Protein AF-A0A8C3QQU2-F1 (afdb_monomer_lite)

Organism: NCBI:txid181631

pLDDT: mean 79.35, std 13.84, range [41.38, 92.75]

InterPro domains:
  IPR006721 ATP synthase, F1 complex, epsilon subunit, mitochondrial [PF04627] (12-58)
  IPR006721 ATP synthase, F1 complex, epsilon subunit, mitochondrial [PTHR12448] (9-59)
  IPR006721 ATP synthase, F1 complex, epsilon subunit, mitochondrial [cd12153] (13-56)
  IPR036742 ATP synthase, F1 complex, epsilon subunit superfamily, mitochondrial [G3DSA:1.10.1620.20] (11-60)
  IPR036742 ATP synthase, F1 complex, epsilon subunit superfamily, mitochondrial [SSF48690] (11-56)

Radius of gyration: 19.3 Å; chains: 1; bounding box: 58×19×45 Å

Foldseek 3Di:
DDDDPPCPDPPP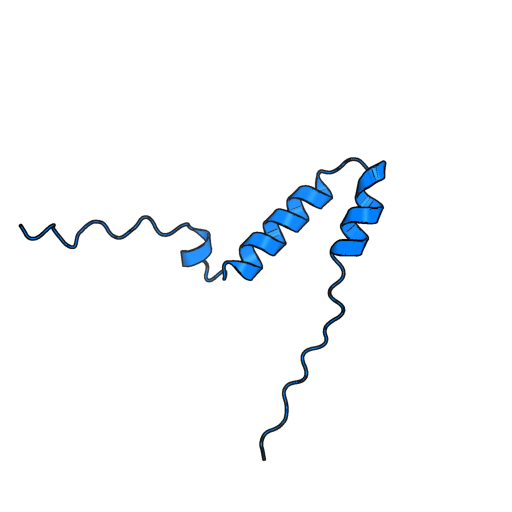VVVVVVDDPVNVVLVVLVVVLVPDDPVCNVVSVVVNDDPDDDDDDDDD

Structure (mmCIF, N/CA/C/O backbone):
data_AF-A0A8C3QQU2-F1
#
_entry.id   AF-A0A8C3QQU2-F1
#
loop_
_atom_site.group_PDB
_atom_site.id
_atom_site.type_symbol
_atom_site.label_atom_id
_atom_site.label_alt_id
_atom_site.label_comp_id
_atom_site.label_asym_id
_atom_site.label_entity_id
_atom_site.label_seq_id
_atom_site.pdbx_PDB_ins_code
_atom_site.Cartn_x
_atom_site.Cartn_y
_atom_site.Cartn_z
_atom_site.occupancy
_atom_site.B_iso_or_equiv
_atom_site.auth_seq_id
_atom_site.auth_comp_id
_atom_site.auth_asym_id
_atom_site.auth_atom_id
_atom_site.pdbx_PDB_model_num
ATOM 1 N N . LEU A 1 1 ? 42.695 7.872 2.257 1.00 41.38 1 LEU A N 1
ATOM 2 C CA . LEU A 1 1 ? 41.349 7.867 2.875 1.00 41.38 1 LEU A CA 1
ATOM 3 C C . LEU A 1 1 ? 40.412 7.053 1.984 1.00 41.38 1 LEU A C 1
ATOM 5 O O . LEU A 1 1 ? 39.724 7.600 1.135 1.00 41.38 1 LEU A O 1
ATOM 9 N N . THR A 1 2 ? 40.450 5.730 2.118 1.00 45.66 2 THR A N 1
ATOM 10 C CA . THR A 1 2 ? 39.656 4.791 1.311 1.00 45.66 2 THR A CA 1
ATOM 11 C C . THR A 1 2 ? 38.769 4.029 2.287 1.00 45.66 2 THR A C 1
ATOM 13 O O . THR A 1 2 ? 39.242 3.143 2.990 1.00 45.66 2 THR A O 1
ATOM 16 N N . LEU A 1 3 ? 37.508 4.450 2.409 1.00 56.75 3 LEU A N 1
ATOM 17 C CA . LEU A 1 3 ? 36.517 3.784 3.260 1.00 56.75 3 LEU A CA 1
ATOM 18 C C . LEU A 1 3 ? 36.335 2.320 2.812 1.00 56.75 3 LEU A C 1
ATOM 20 O O . LEU A 1 3 ? 36.340 2.054 1.604 1.00 56.75 3 LEU A 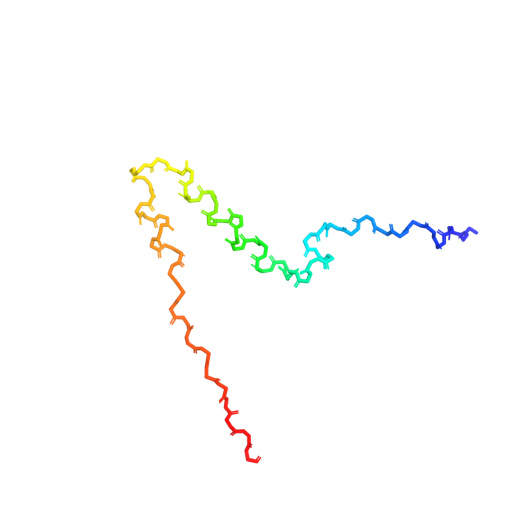O 1
ATOM 24 N N . PRO A 1 4 ? 36.170 1.366 3.748 1.00 52.34 4 PRO A N 1
ATOM 25 C CA . PRO A 1 4 ? 35.998 -0.034 3.402 1.00 52.34 4 PRO A CA 1
ATOM 26 C C . PRO A 1 4 ? 34.675 -0.209 2.648 1.00 52.34 4 PRO A C 1
ATOM 28 O O . PRO A 1 4 ? 33.598 0.118 3.150 1.00 52.34 4 PRO A O 1
ATOM 31 N N . ARG A 1 5 ? 34.757 -0.751 1.427 1.00 59.06 5 ARG A N 1
ATOM 32 C CA . ARG A 1 5 ? 33.621 -1.316 0.685 1.00 59.06 5 ARG A CA 1
ATOM 33 C C . ARG A 1 5 ? 33.100 -2.534 1.458 1.00 59.06 5 ARG A C 1
ATOM 35 O O . ARG A 1 5 ? 33.468 -3.656 1.142 1.00 59.06 5 ARG A O 1
ATOM 42 N N . GLY A 1 6 ? 32.332 -2.314 2.521 1.00 55.00 6 GLY A N 1
ATOM 43 C CA . GLY A 1 6 ? 31.960 -3.397 3.438 1.00 55.00 6 GLY A CA 1
ATOM 44 C C . GLY A 1 6 ? 30.664 -3.209 4.217 1.00 55.00 6 GLY A C 1
ATOM 45 O O . GLY A 1 6 ? 30.267 -4.119 4.931 1.00 55.00 6 GLY A O 1
ATOM 46 N N . ALA A 1 7 ? 29.961 -2.088 4.063 1.00 52.22 7 ALA A N 1
ATOM 47 C CA . ALA A 1 7 ? 28.580 -1.990 4.514 1.00 52.22 7 ALA A CA 1
ATOM 48 C C . ALA A 1 7 ? 27.695 -2.313 3.311 1.00 52.22 7 ALA A C 1
ATOM 50 O O . ALA A 1 7 ? 27.341 -1.418 2.544 1.00 52.22 7 ALA A O 1
ATOM 51 N N . ALA A 1 8 ? 27.397 -3.599 3.095 1.00 54.75 8 ALA A N 1
ATOM 52 C CA . ALA A 1 8 ? 26.283 -3.979 2.236 1.00 54.75 8 ALA A CA 1
ATOM 53 C C . ALA A 1 8 ? 25.077 -3.182 2.741 1.00 54.75 8 ALA A C 1
ATOM 55 O O . ALA A 1 8 ? 24.618 -3.402 3.861 1.00 54.75 8 ALA A O 1
ATOM 56 N N . ALA A 1 9 ? 24.683 -2.161 1.974 1.00 58.44 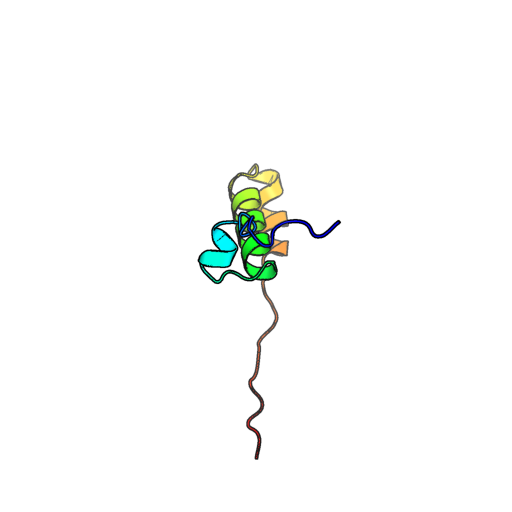9 ALA A N 1
ATOM 57 C CA . ALA A 1 9 ? 23.614 -1.250 2.340 1.00 58.44 9 ALA A CA 1
ATOM 58 C C . ALA A 1 9 ? 22.442 -2.094 2.835 1.00 58.44 9 ALA A C 1
ATOM 60 O O . ALA A 1 9 ? 22.102 -3.085 2.191 1.00 58.44 9 ALA A O 1
ATOM 61 N N . MET A 1 10 ? 21.872 -1.754 3.989 1.00 58.78 10 MET A N 1
ATOM 62 C CA . MET A 1 10 ? 20.682 -2.417 4.507 1.00 58.78 10 MET A CA 1
ATOM 63 C C . MET A 1 10 ? 19.553 -2.184 3.491 1.00 58.78 10 MET A C 1
ATOM 65 O O . MET A 1 10 ? 18.844 -1.180 3.528 1.00 58.78 10 MET A O 1
ATOM 69 N N . VAL A 1 11 ? 19.472 -3.059 2.488 1.00 65.94 11 VAL A N 1
ATOM 70 C CA . VAL A 1 11 ? 18.514 -2.961 1.397 1.00 65.94 11 VAL A CA 1
ATOM 71 C C . VAL A 1 11 ? 17.162 -3.247 2.020 1.00 65.94 11 VAL A C 1
ATOM 73 O O . VAL A 1 11 ? 16.952 -4.322 2.578 1.00 65.94 11 VAL A O 1
ATOM 76 N N . ALA A 1 12 ? 16.256 -2.275 1.944 1.00 77.88 12 ALA A N 1
ATOM 77 C CA . ALA A 1 12 ? 14.916 -2.430 2.483 1.00 77.88 12 ALA A CA 1
ATOM 78 C C . ALA A 1 12 ? 14.284 -3.730 1.957 1.00 77.88 12 ALA A C 1
ATOM 80 O O . ALA A 1 12 ? 14.349 -4.007 0.761 1.00 77.88 12 ALA A O 1
ATOM 81 N N . TYR A 1 13 ? 13.677 -4.523 2.841 1.00 83.75 13 TYR A N 1
ATOM 82 C CA . TYR A 1 13 ? 13.208 -5.885 2.546 1.00 83.75 13 TYR A CA 1
ATOM 83 C C . TYR A 1 13 ? 12.368 -5.996 1.258 1.00 83.75 13 TYR A C 1
ATOM 85 O O . TYR A 1 13 ? 12.531 -6.919 0.466 1.00 83.75 13 TYR A O 1
ATOM 93 N N . TRP A 1 14 ? 11.535 -4.997 0.965 1.00 84.38 14 TRP A N 1
ATOM 94 C CA . TRP A 1 14 ? 10.718 -4.963 -0.251 1.00 84.38 14 TRP A CA 1
ATOM 95 C C . TRP A 1 14 ? 11.540 -4.888 -1.553 1.00 84.38 14 TRP A C 1
ATOM 97 O O . TRP A 1 14 ? 11.101 -5.398 -2.581 1.00 84.38 14 TRP A O 1
ATOM 107 N N . ARG A 1 15 ? 12.748 -4.308 -1.523 1.00 87.62 15 ARG A N 1
ATOM 108 C CA . ARG A 1 15 ? 13.688 -4.325 -2.659 1.00 87.62 15 ARG A CA 1
ATOM 109 C C . ARG A 1 15 ? 14.280 -5.712 -2.877 1.00 87.62 15 ARG A C 1
ATOM 111 O O . ARG A 1 15 ? 14.455 -6.103 -4.025 1.00 87.62 15 ARG A O 1
ATOM 118 N N . GLN A 1 16 ? 14.545 -6.456 -1.801 1.00 83.88 1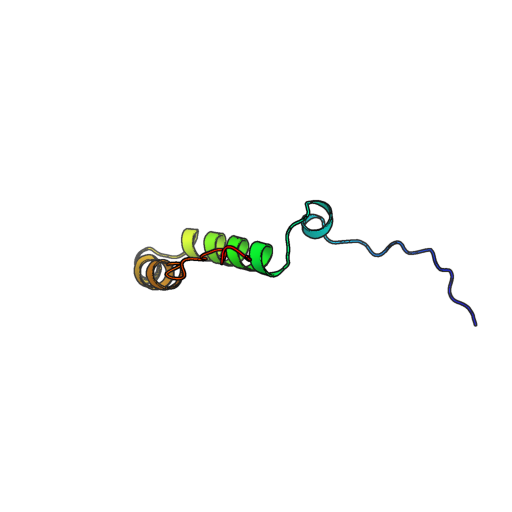6 GLN A N 1
ATOM 119 C CA . GLN A 1 16 ? 14.981 -7.855 -1.890 1.00 83.88 16 GLN A CA 1
ATOM 120 C C . GLN A 1 16 ? 13.859 -8.745 -2.443 1.00 83.88 16 GLN A C 1
ATOM 122 O O . GLN A 1 16 ? 14.115 -9.627 -3.253 1.00 83.88 16 GLN A O 1
ATOM 127 N N . ALA A 1 17 ? 12.604 -8.447 -2.091 1.00 86.44 17 ALA A N 1
ATOM 128 C CA . ALA A 1 17 ? 11.413 -9.115 -2.619 1.00 86.44 17 ALA A CA 1
ATOM 129 C C . ALA A 1 17 ? 11.063 -8.738 -4.079 1.00 86.44 17 ALA A C 1
ATOM 131 O O . ALA A 1 17 ? 10.022 -9.148 -4.592 1.00 86.44 17 ALA A O 1
ATOM 132 N N . GLY A 1 18 ? 11.890 -7.933 -4.758 1.00 88.62 18 GLY A N 1
ATOM 133 C CA . GLY A 1 18 ? 11.677 -7.546 -6.156 1.00 88.62 18 GLY A CA 1
ATOM 134 C C . GLY A 1 18 ? 10.552 -6.529 -6.379 1.00 88.62 18 GLY A C 1
ATOM 135 O O . GLY A 1 18 ? 10.110 -6.340 -7.517 1.00 88.62 18 GLY A O 1
ATOM 136 N N . LEU A 1 19 ? 10.067 -5.848 -5.332 1.00 89.31 19 LEU A N 1
ATOM 137 C CA . LEU A 1 19 ? 9.109 -4.759 -5.508 1.00 89.31 19 LEU A CA 1
ATOM 138 C C . LEU A 1 19 ? 9.830 -3.506 -6.013 1.00 89.31 19 LEU A C 1
ATOM 140 O O . LEU A 1 19 ? 10.795 -3.018 -5.418 1.00 89.31 19 LEU A O 1
ATOM 144 N N . SER A 1 20 ? 9.303 -2.929 -7.093 1.00 91.75 20 SER A N 1
ATOM 145 C CA . SER A 1 20 ? 9.653 -1.566 -7.477 1.00 91.75 20 SER A CA 1
ATOM 146 C C . SER A 1 20 ? 9.051 -0.578 -6.479 1.00 91.75 20 SER A C 1
ATOM 148 O O . SER A 1 20 ? 8.011 -0.836 -5.870 1.00 91.75 20 SER A O 1
ATOM 150 N N . TYR A 1 21 ? 9.681 0.589 -6.339 1.00 89.50 21 TYR A N 1
ATOM 151 C CA . TYR A 1 21 ? 9.168 1.655 -5.474 1.00 89.50 21 TYR A CA 1
ATOM 152 C C . TYR A 1 21 ? 7.728 2.047 -5.828 1.00 89.50 21 TYR A C 1
ATOM 154 O O . TYR A 1 21 ? 6.924 2.274 -4.933 1.00 89.50 21 TYR A O 1
ATOM 162 N N . ILE A 1 22 ? 7.392 2.043 -7.123 1.00 91.44 22 ILE A N 1
ATOM 163 C CA . ILE A 1 22 ? 6.042 2.335 -7.619 1.00 91.44 22 ILE A CA 1
ATOM 164 C C . ILE A 1 22 ? 5.025 1.336 -7.063 1.00 91.44 22 ILE A C 1
ATOM 166 O O . ILE A 1 22 ? 3.967 1.731 -6.588 1.00 91.44 22 ILE A O 1
ATOM 170 N N . ARG A 1 23 ? 5.349 0.038 -7.077 1.00 90.38 23 ARG A N 1
ATOM 171 C CA . ARG A 1 23 ? 4.455 -0.986 -6.529 1.00 90.38 23 ARG A CA 1
ATOM 172 C C . ARG A 1 23 ? 4.367 -0.891 -5.006 1.00 90.38 23 ARG A C 1
ATOM 174 O O . ARG A 1 23 ? 3.284 -1.029 -4.451 1.00 90.38 23 ARG A O 1
ATOM 181 N N . TYR A 1 24 ? 5.490 -0.632 -4.338 1.00 91.44 24 TYR A N 1
ATOM 182 C CA . TYR A 1 24 ? 5.520 -0.456 -2.887 1.00 91.44 24 TYR A CA 1
ATOM 183 C C . TYR A 1 24 ? 4.627 0.711 -2.435 1.00 91.44 24 TYR A C 1
ATOM 185 O O . TYR A 1 24 ? 3.766 0.530 -1.576 1.00 91.44 24 TYR A O 1
ATOM 193 N N . SER A 1 25 ? 4.766 1.888 -3.056 1.00 91.19 25 SER A N 1
ATOM 194 C CA . SER A 1 25 ? 3.967 3.066 -2.702 1.00 91.19 25 SER A CA 1
ATOM 195 C C . SER A 1 25 ? 2.475 2.867 -2.980 1.00 91.19 25 SER A C 1
ATOM 197 O O . SER A 1 25 ? 1.646 3.290 -2.174 1.00 91.19 25 SER A O 1
ATOM 199 N N . GLN A 1 26 ? 2.121 2.164 -4.062 1.00 91.25 26 GLN A N 1
ATOM 200 C CA . GLN A 1 26 ? 0.736 1.789 -4.361 1.00 91.25 26 GLN A CA 1
ATOM 201 C C . GLN A 1 26 ? 0.120 0.923 -3.252 1.00 91.25 26 GLN A C 1
ATOM 203 O O . GLN A 1 26 ? -0.984 1.226 -2.799 1.00 91.25 26 GLN A O 1
ATOM 208 N N . ILE A 1 27 ? 0.840 -0.096 -2.768 1.00 92.19 27 ILE A N 1
ATOM 209 C CA . ILE A 1 27 ? 0.375 -0.984 -1.687 1.00 92.19 27 ILE A CA 1
ATOM 210 C C . ILE A 1 27 ? 0.170 -0.200 -0.385 1.00 92.19 27 ILE A C 1
ATOM 212 O O . ILE A 1 27 ? -0.872 -0.331 0.258 1.00 92.19 27 ILE A O 1
ATOM 216 N N . CYS A 1 28 ? 1.120 0.663 -0.011 1.00 92.38 28 CYS A N 1
ATOM 217 C CA . CYS A 1 28 ? 0.972 1.513 1.173 1.00 92.38 28 CYS A CA 1
ATOM 218 C C . CYS A 1 28 ? -0.265 2.413 1.061 1.00 92.38 28 CYS A C 1
ATOM 220 O O . CYS A 1 28 ? -1.049 2.523 2.002 1.00 92.38 28 CYS A O 1
ATOM 222 N N . ALA A 1 29 ? -0.481 3.013 -0.110 1.00 91.38 29 ALA A N 1
ATOM 223 C CA . ALA A 1 29 ? -1.642 3.853 -0.346 1.00 91.38 29 ALA A CA 1
ATOM 224 C C . ALA A 1 29 ? -2.959 3.052 -0.289 1.00 91.38 29 ALA A C 1
ATOM 226 O O . ALA A 1 29 ? -3.983 3.600 0.111 1.00 91.38 29 ALA A O 1
ATOM 227 N N . GLN A 1 30 ? -2.975 1.773 -0.672 1.00 90.94 30 GLN A N 1
ATOM 228 C CA . GLN A 1 30 ? -4.149 0.906 -0.500 1.00 90.94 30 GLN A CA 1
ATOM 229 C C . GLN A 1 30 ? -4.427 0.612 0.979 1.00 90.94 30 GLN A C 1
ATOM 231 O O . GLN A 1 30 ? -5.566 0.766 1.421 1.00 90.94 30 GLN A O 1
ATOM 236 N N . ALA A 1 31 ? -3.397 0.261 1.753 1.00 92.75 31 ALA A N 1
ATOM 237 C CA . ALA A 1 31 ? -3.531 -0.002 3.186 1.00 92.75 31 ALA A CA 1
ATOM 238 C C . ALA A 1 31 ? -4.080 1.219 3.948 1.00 92.75 31 ALA A C 1
ATOM 240 O O . ALA A 1 31 ? -5.001 1.087 4.753 1.00 92.75 31 ALA A O 1
ATOM 241 N N . VAL A 1 32 ? -3.583 2.421 3.63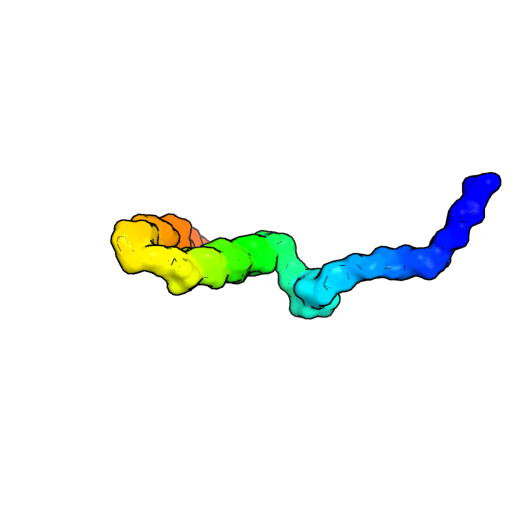3 1.00 91.88 32 VAL A N 1
ATOM 242 C CA . VAL A 1 32 ? -4.058 3.678 4.239 1.00 91.88 32 VAL A CA 1
ATOM 243 C C . VAL A 1 32 ? -5.532 3.941 3.917 1.00 91.88 32 VAL A C 1
ATOM 245 O O . VAL A 1 32 ? -6.296 4.318 4.802 1.00 91.88 32 VAL A O 1
ATOM 248 N N . ARG A 1 33 ? -5.966 3.695 2.675 1.00 90.19 33 ARG A N 1
ATOM 249 C CA . ARG A 1 33 ? -7.378 3.850 2.285 1.00 90.19 33 ARG A CA 1
ATOM 250 C C . ARG A 1 33 ? -8.290 2.848 2.987 1.00 90.19 33 ARG A C 1
ATOM 252 O O . ARG A 1 33 ? -9.393 3.209 3.388 1.00 90.19 33 ARG A O 1
ATOM 259 N N . ALA A 1 34 ? -7.831 1.608 3.158 1.00 88.38 34 ALA A N 1
ATOM 260 C CA . ALA A 1 34 ? -8.590 0.569 3.848 1.00 88.38 34 ALA A CA 1
ATOM 261 C C . ALA A 1 34 ? -8.818 0.899 5.333 1.00 88.38 34 ALA A C 1
ATOM 263 O O . ALA A 1 34 ? -9.880 0.581 5.866 1.00 88.38 34 ALA A O 1
ATOM 264 N N . ALA A 1 35 ? -7.854 1.569 5.968 1.00 91.06 35 ALA A N 1
ATOM 265 C CA . ALA A 1 35 ? -7.924 1.992 7.365 1.00 91.06 35 ALA A CA 1
ATOM 266 C C . ALA A 1 35 ? -8.698 3.309 7.589 1.00 91.06 35 ALA A C 1
ATOM 268 O O . ALA A 1 35 ? -8.839 3.753 8.730 1.00 91.06 35 ALA A O 1
ATOM 269 N N . MET A 1 36 ? -9.188 3.965 6.531 1.00 87.81 36 MET A N 1
ATOM 270 C CA . MET A 1 36 ? -9.838 5.270 6.642 1.00 87.81 36 MET A CA 1
ATOM 271 C C . MET A 1 36 ? -11.322 5.163 7.026 1.00 87.81 36 MET A C 1
ATOM 273 O O . MET A 1 36 ? -12.004 4.186 6.712 1.00 87.81 36 MET A O 1
ATOM 277 N N . LYS A 1 37 ? -11.847 6.203 7.692 1.00 89.31 37 LYS A N 1
ATOM 278 C CA . LYS A 1 37 ? -13.268 6.294 8.062 1.00 89.31 37 LYS A CA 1
ATOM 279 C C . LYS A 1 37 ? -14.170 6.178 6.819 1.00 89.31 37 LYS A C 1
ATOM 281 O O . LYS A 1 37 ? -13.839 6.764 5.785 1.00 89.31 37 LYS A O 1
ATOM 286 N N . PRO A 1 38 ? -15.341 5.521 6.927 1.00 85.62 38 PRO A N 1
ATOM 287 C CA . PRO A 1 38 ? -16.221 5.248 5.786 1.00 85.62 38 PRO A CA 1
ATOM 288 C C . PRO A 1 38 ? -16.652 6.514 5.033 1.00 85.62 38 PRO A C 1
ATOM 290 O O . PRO A 1 38 ? -16.733 6.492 3.810 1.00 85.62 38 PRO A O 1
ATOM 293 N N . GLN A 1 39 ? -16.811 7.635 5.740 1.00 87.19 39 GLN A N 1
ATOM 294 C CA . GLN A 1 39 ? -17.140 8.940 5.154 1.00 87.19 39 GLN A CA 1
ATOM 295 C C . GLN A 1 39 ? -16.120 9.445 4.113 1.00 87.19 39 GLN A C 1
ATOM 297 O O . GLN A 1 39 ? -16.503 10.142 3.184 1.00 87.19 39 GLN A O 1
ATOM 302 N N . TYR A 1 40 ? -14.841 9.077 4.233 1.00 85.31 40 TYR A N 1
ATOM 303 C CA . TYR A 1 40 ? -13.783 9.490 3.297 1.00 85.31 40 TYR A CA 1
ATOM 304 C C . TYR A 1 40 ? -13.332 8.350 2.380 1.00 85.31 40 TYR A C 1
ATOM 306 O O . TYR A 1 40 ? -12.658 8.570 1.373 1.00 85.31 40 TYR A O 1
ATOM 314 N N . LYS A 1 41 ? -13.684 7.109 2.728 1.00 85.50 41 LYS A N 1
ATOM 315 C CA . LYS A 1 41 ? -13.238 5.912 2.019 1.00 85.50 41 LYS A CA 1
ATOM 316 C C . LYS A 1 41 ? -13.724 5.895 0.568 1.00 85.50 41 LYS A C 1
ATOM 318 O O . LYS A 1 41 ? -12.923 5.627 -0.319 1.00 85.50 41 LYS A O 1
ATOM 323 N N . ALA A 1 42 ? -14.979 6.277 0.327 1.00 85.88 42 ALA A N 1
ATOM 324 C CA . ALA A 1 42 ? -15.570 6.289 -1.012 1.00 85.88 42 ALA A CA 1
ATOM 325 C C . ALA A 1 42 ? -14.819 7.211 -1.993 1.00 85.88 42 ALA A C 1
ATOM 327 O O . ALA A 1 42 ? -14.573 6.840 -3.140 1.00 85.88 42 ALA A O 1
ATOM 328 N N . GLU A 1 43 ? -14.413 8.403 -1.548 1.00 84.50 43 GLU A N 1
ATOM 329 C CA . GLU A 1 43 ? -13.633 9.332 -2.373 1.00 84.50 43 GLU A CA 1
ATOM 330 C C . GLU A 1 43 ? -12.221 8.788 -2.636 1.00 84.50 43 GLU A C 1
ATOM 332 O O . GLU A 1 43 ? -11.726 8.801 -3.765 1.00 84.50 43 GLU A O 1
ATOM 337 N N . ALA A 1 44 ? -11.586 8.223 -1.610 1.00 84.19 44 ALA A N 1
ATOM 338 C CA . ALA A 1 44 ? -10.239 7.696 -1.749 1.00 84.19 44 ALA A CA 1
ATOM 339 C C . ALA A 1 44 ? -10.176 6.424 -2.609 1.00 84.19 44 ALA A C 1
ATOM 341 O O . ALA A 1 44 ? -9.184 6.219 -3.314 1.00 84.19 44 ALA A O 1
ATOM 342 N N . GLU A 1 45 ? -11.221 5.594 -2.589 1.00 84.00 45 GLU A N 1
ATOM 343 C CA . GLU A 1 45 ? -11.379 4.438 -3.478 1.00 84.00 45 GLU A CA 1
ATOM 344 C C . GLU A 1 45 ? -11.552 4.865 -4.937 1.00 84.00 45 GLU A C 1
ATOM 346 O O . GLU A 1 45 ? -10.967 4.243 -5.824 1.00 84.00 45 GLU A O 1
ATOM 351 N N . ARG A 1 46 ? -12.247 5.979 -5.204 1.00 83.56 46 ARG A N 1
ATOM 352 C CA . ARG A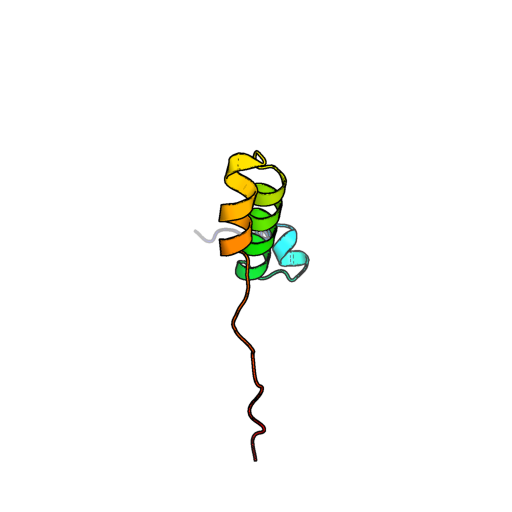 1 46 ? -12.323 6.542 -6.563 1.00 83.56 46 ARG A CA 1
ATOM 353 C C . ARG A 1 46 ? -10.951 6.909 -7.124 1.00 83.56 46 ARG A C 1
ATOM 355 O O . ARG A 1 46 ? -10.684 6.639 -8.291 1.00 83.56 46 ARG A O 1
ATOM 362 N N . ALA A 1 47 ? -10.059 7.450 -6.297 1.00 81.62 47 ALA A N 1
ATOM 363 C CA . ALA A 1 47 ? -8.688 7.762 -6.706 1.00 81.62 47 ALA A CA 1
ATOM 364 C C . ALA A 1 47 ? -7.806 6.515 -6.938 1.00 81.62 47 ALA A C 1
ATOM 366 O O . ALA A 1 47 ? -6.715 6.634 -7.492 1.00 81.62 47 ALA A O 1
ATOM 367 N N . ALA A 1 48 ? -8.235 5.326 -6.499 1.00 80.06 48 ALA A N 1
ATOM 368 C CA . ALA A 1 48 ? -7.480 4.081 -6.652 1.00 80.06 48 ALA A CA 1
ATOM 369 C C . ALA A 1 48 ? -7.756 3.348 -7.981 1.00 80.06 48 ALA A C 1
ATOM 371 O O . ALA A 1 48 ? -7.113 2.336 -8.265 1.00 80.06 48 ALA A O 1
ATOM 372 N N . VAL A 1 49 ? -8.697 3.835 -8.795 1.00 77.94 49 VAL A N 1
ATOM 373 C CA . VAL A 1 49 ? -9.087 3.192 -10.056 1.00 77.94 49 VAL A CA 1
ATOM 374 C C . VAL A 1 49 ? -7.980 3.344 -11.105 1.00 77.94 49 VAL A C 1
ATOM 376 O O . VAL A 1 49 ? -7.644 4.448 -11.528 1.00 77.94 49 VAL A O 1
ATOM 379 N N . ALA A 1 50 ? -7.423 2.219 -11.560 1.00 76.56 50 ALA A N 1
ATOM 380 C CA . ALA A 1 50 ? -6.469 2.185 -12.665 1.00 76.56 50 ALA A CA 1
ATOM 381 C C . ALA A 1 50 ? -7.208 2.089 -14.012 1.00 76.56 50 ALA A C 1
ATOM 383 O O . ALA A 1 50 ? -7.678 1.022 -14.400 1.00 76.56 50 ALA A O 1
ATOM 384 N N . THR A 1 51 ? -7.296 3.203 -14.739 1.00 77.62 51 THR A N 1
ATOM 385 C CA . THR A 1 51 ? -8.019 3.291 -16.029 1.00 77.62 51 THR A CA 1
ATOM 386 C C . THR A 1 51 ? -7.139 2.967 -17.248 1.00 77.62 51 THR A C 1
ATOM 388 O O . THR A 1 51 ? -7.629 2.842 -18.369 1.00 77.62 51 THR A O 1
ATOM 391 N N . VAL A 1 52 ? -5.825 2.824 -17.062 1.00 83.69 52 VAL A N 1
ATOM 392 C CA . VAL A 1 52 ? -4.870 2.662 -18.168 1.00 83.69 52 VAL A CA 1
ATOM 393 C C . VAL A 1 52 ? -4.759 1.193 -18.579 1.00 83.69 52 VAL A C 1
ATOM 395 O O . VAL A 1 52 ? -4.362 0.343 -17.784 1.00 83.69 52 VAL A O 1
ATOM 398 N N . LYS A 1 53 ? -5.071 0.896 -19.846 1.00 80.44 53 LYS A N 1
ATOM 399 C CA . LYS A 1 53 ? -4.858 -0.422 -20.460 1.00 80.44 53 LYS A CA 1
ATOM 400 C C . LYS A 1 53 ? -3.519 -0.435 -21.191 1.00 80.44 53 LYS A C 1
ATOM 402 O O . LYS A 1 53 ? -3.316 0.336 -22.125 1.00 80.44 53 LYS A O 1
ATOM 407 N N . THR A 1 54 ? -2.621 -1.331 -20.800 1.00 82.62 54 THR A N 1
ATOM 408 C CA . THR A 1 54 ? -1.335 -1.501 -21.485 1.00 82.62 54 THR A CA 1
ATOM 409 C C . THR A 1 54 ? -1.497 -2.471 -22.649 1.00 82.62 54 THR A C 1
ATOM 411 O O . THR A 1 54 ? -1.667 -3.672 -22.442 1.00 82.62 54 THR A O 1
ATOM 414 N N . VAL A 1 55 ? -1.421 -1.964 -23.878 1.00 87.31 55 VAL A N 1
ATOM 415 C CA . VAL A 1 55 ? -1.347 -2.792 -25.088 1.00 87.31 55 VAL A CA 1
ATOM 416 C C . VAL A 1 55 ? 0.125 -3.004 -25.420 1.00 87.31 55 VAL A C 1
ATOM 418 O O . VAL A 1 55 ? 0.883 -2.041 -25.507 1.00 87.31 55 VAL A O 1
ATOM 421 N N . LYS A 1 56 ? 0.552 -4.259 -25.588 1.00 80.44 56 LYS A N 1
ATOM 422 C CA . LYS A 1 56 ? 1.875 -4.553 -26.147 1.00 80.44 56 LYS A CA 1
ATOM 423 C C . LYS A 1 56 ? 1.773 -4.412 -27.670 1.00 80.44 56 LYS A C 1
ATOM 425 O O . LYS A 1 56 ? 1.061 -5.218 -28.269 1.00 80.44 56 LYS A O 1
ATOM 430 N N . PRO A 1 57 ? 2.429 -3.426 -28.305 1.00 81.69 57 PRO A N 1
ATOM 431 C CA . PRO A 1 57 ? 2.467 -3.371 -29.758 1.00 81.69 57 PRO A CA 1
ATOM 432 C C . PRO A 1 57 ? 3.222 -4.601 -30.272 1.00 81.69 57 PRO A C 1
ATOM 434 O O . PRO A 1 57 ? 4.325 -4.904 -29.812 1.00 81.69 57 PRO A O 1
ATOM 437 N N . LYS A 1 58 ? 2.605 -5.343 -31.194 1.00 71.94 58 LYS A N 1
ATOM 438 C CA . LYS A 1 58 ? 3.274 -6.430 -31.909 1.00 71.94 58 LYS A CA 1
ATOM 439 C C . LYS A 1 58 ? 4.276 -5.780 -32.862 1.00 71.94 58 LYS A C 1
ATOM 441 O O . LYS A 1 58 ? 3.873 -5.038 -33.749 1.00 71.94 58 LYS A O 1
ATOM 446 N N . LYS A 1 59 ? 5.566 -5.991 -32.605 1.00 65.75 59 LYS A N 1
ATOM 447 C CA . LYS A 1 59 ? 6.646 -5.553 -33.489 1.00 65.75 59 LYS A CA 1
ATOM 448 C C . LYS A 1 59 ? 6.731 -6.558 -34.642 1.00 65.75 59 LYS A C 1
ATOM 450 O O . LYS A 1 59 ? 6.899 -7.747 -34.370 1.00 65.75 59 LYS A O 1
ATOM 455 N N . GLU A 1 60 ? 6.504 -6.073 -35.858 1.00 50.44 60 GLU A N 1
ATOM 456 C CA . GLU A 1 60 ? 6.868 -6.737 -37.118 1.00 50.44 60 GLU A CA 1
ATOM 457 C C . GLU A 1 60 ? 8.384 -6.640 -37.335 1.00 50.44 60 GLU A C 1
ATOM 459 O O . GLU A 1 60 ? 8.969 -5.608 -36.912 1.00 50.44 60 GLU A O 1
#

Secondary structure (DSSP, 8-state):
----TT------HHHHTT--HHHHHHHHHHHHHHTS-HHHHHHHHHTT------------

Sequence (60 aa):
LTLPRGAAAMVAYWRQAGLSYIRYSQICAQAVRAAMKPQYKAEAERAAVATVKTVKPKKE